Protein AF-A0A292S4P5-F1 (afdb_monomer)

Mean predicted aligned error: 8.54 Å

Solvent-accessible surface area (backbone atoms only — not comparable to full-atom values): 7909 Å² total; per-residue (Å²): 133,81,77,75,74,75,81,61,46,79,32,36,65,68,44,46,53,52,53,52,42,47,72,75,66,50,51,60,68,56,38,27,72,76,69,72,45,77,77,55,91,84,35,45,61,60,53,36,51,26,64,77,68,76,38,94,44,70,71,58,45,58,73,72,59,53,83,92,40,58,44,76,41,59,68,91,66,45,78,62,38,40,63,66,84,70,46,66,43,82,45,83,90,77,52,75,66,54,54,53,50,52,51,62,58,50,75,76,54,85,62,91,82,68,83,82,81,93,78,82,85,80,132

Nearest PDB structures (foldseek):
  6ide-assembly1_A  TM=8.083E-01  e=6.878E-02  Vibrio cholerae
  7r3g-assembly1_B  TM=7.904E-01  e=6.454E-02  Pseudomonas aeruginosa PAO1
  6cbq-assembly1_A  TM=7.327E-01  e=1.144E-01  Pseudomonas aeruginosa
  7r3i-assembly1_A  TM=7.918E-01  e=5.261E-01  Pseudomonas aeruginosa PAO1
  7r3e-assembly1_A  TM=7.606E-01  e=5.261E-01  Pseudomonas aeruginosa PAO1

Secondary structure (DSSP, 8-state):
--------EEE-HHHHHHHHHHHTT--HHHHHHHHSPPP-TT-HHHHHHHHHHT-SSHHHHHHH--TTSEEE--GGG-TTEEEETTEEEE-----HHHHHHHHHHHTT---TT----------

Structure (mmCIF, N/CA/C/O backbone):
data_AF-A0A292S4P5-F1
#
_entry.id   AF-A0A292S4P5-F1
#
loop_
_atom_site.group_PDB
_atom_site.id
_atom_site.type_symbol
_atom_site.label_atom_id
_atom_site.label_alt_id
_atom_site.label_comp_id
_atom_site.label_asym_id
_atom_site.label_entity_id
_atom_site.label_seq_id
_atom_site.pdbx_PDB_ins_code
_atom_site.Cartn_x
_atom_site.Cartn_y
_atom_site.Cartn_z
_atom_site.occupancy
_atom_site.B_iso_or_equiv
_atom_site.auth_seq_id
_atom_site.auth_comp_id
_atom_site.auth_asym_id
_atom_site.auth_atom_id
_atom_site.pdbx_PDB_model_num
ATOM 1 N N . MET A 1 1 ? -13.662 -11.979 -23.990 1.00 33.41 1 MET A N 1
ATOM 2 C CA . MET A 1 1 ? -13.962 -11.288 -22.721 1.00 33.41 1 MET A CA 1
ATOM 3 C C . MET A 1 1 ? -12.882 -11.699 -21.747 1.00 33.41 1 MET A C 1
ATOM 5 O O . MET A 1 1 ? -12.911 -12.834 -21.301 1.00 33.41 1 MET A O 1
ATOM 9 N N . LEU A 1 2 ? -11.885 -10.846 -21.521 1.00 36.47 2 LEU A N 1
ATOM 10 C CA . LEU A 1 2 ? -10.941 -11.044 -20.424 1.00 36.47 2 LEU A CA 1
ATOM 11 C C . LEU A 1 2 ? -11.691 -10.666 -19.149 1.00 36.47 2 LEU A C 1
ATOM 13 O O . LEU A 1 2 ? -12.183 -9.539 -19.042 1.00 36.47 2 LEU A O 1
ATOM 17 N N . GLU A 1 3 ? -11.866 -11.623 -18.243 1.00 36.25 3 GLU A N 1
ATOM 18 C CA . GLU A 1 3 ? -12.332 -11.327 -16.895 1.00 36.25 3 GLU A CA 1
ATOM 19 C C . GLU A 1 3 ? -11.370 -10.290 -16.312 1.00 36.25 3 GLU A C 1
ATOM 21 O O . GLU A 1 3 ? -10.169 -10.531 -16.197 1.00 36.25 3 GLU A O 1
ATOM 26 N N . LYS A 1 4 ? -11.884 -9.095 -16.001 1.00 42.81 4 LYS A N 1
ATOM 27 C CA . LYS A 1 4 ? -11.177 -8.176 -15.115 1.00 42.81 4 LYS A CA 1
ATOM 28 C C . LYS A 1 4 ? -10.962 -8.961 -13.828 1.00 42.81 4 LYS A C 1
ATOM 30 O O . LYS A 1 4 ? -11.914 -9.125 -13.073 1.00 42.81 4 LYS A O 1
ATOM 35 N N . SER A 1 5 ? -9.745 -9.458 -13.612 1.00 47.88 5 SER A N 1
ATOM 36 C CA . SER A 1 5 ? -9.268 -9.836 -12.286 1.00 47.88 5 SER A CA 1
ATOM 37 C C . SER A 1 5 ? -9.724 -8.731 -11.339 1.00 47.88 5 SER A C 1
ATOM 39 O O . SER A 1 5 ? -9.336 -7.570 -11.504 1.00 47.88 5 SER A O 1
ATOM 41 N N . GLU A 1 6 ? -10.679 -9.040 -10.464 1.00 57.72 6 GLU A N 1
ATOM 42 C CA . GLU A 1 6 ? -11.211 -8.056 -9.535 1.00 57.72 6 GLU A CA 1
ATOM 43 C C . GLU A 1 6 ? -10.045 -7.638 -8.640 1.00 57.72 6 GLU A C 1
ATOM 45 O O . GLU A 1 6 ? -9.528 -8.453 -7.877 1.00 57.72 6 GLU A O 1
ATOM 50 N N . ALA A 1 7 ? -9.560 -6.406 -8.813 1.00 65.38 7 ALA A N 1
ATOM 51 C CA . ALA A 1 7 ? -8.319 -5.957 -8.200 1.00 65.38 7 ALA A CA 1
ATOM 52 C C . ALA A 1 7 ? -8.391 -6.127 -6.675 1.00 65.38 7 ALA A C 1
ATOM 54 O O . ALA A 1 7 ? -9.148 -5.438 -5.993 1.00 65.38 7 ALA A O 1
ATOM 55 N N . LYS A 1 8 ? -7.614 -7.079 -6.155 1.00 85.38 8 LYS A N 1
ATOM 56 C CA . LYS A 1 8 ? -7.517 -7.379 -4.728 1.00 85.38 8 LYS A CA 1
ATOM 57 C C . LYS A 1 8 ? -6.571 -6.375 -4.075 1.00 85.38 8 LYS A C 1
ATOM 59 O O . LYS A 1 8 ? -5.429 -6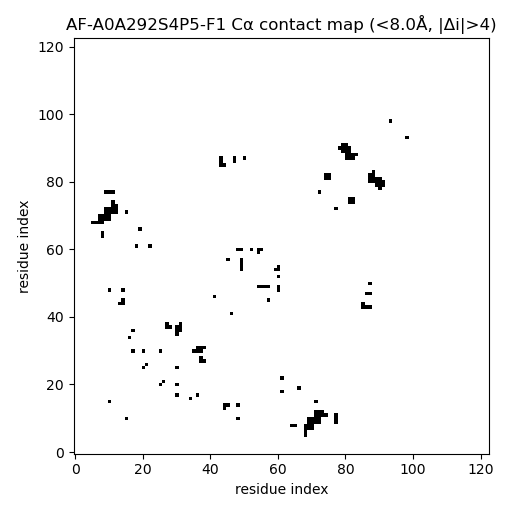.235 -4.513 1.00 85.38 8 LYS A O 1
ATOM 64 N N . MET A 1 9 ? -7.024 -5.687 -3.031 1.00 92.88 9 MET A N 1
ATOM 65 C CA . MET A 1 9 ? -6.163 -4.802 -2.244 1.00 92.88 9 MET A CA 1
ATOM 66 C C . MET A 1 9 ? -5.191 -5.647 -1.417 1.00 92.88 9 MET A C 1
ATOM 68 O O . MET A 1 9 ? -5.618 -6.533 -0.686 1.00 92.88 9 MET A O 1
ATOM 72 N N . ILE A 1 10 ? -3.891 -5.374 -1.505 1.00 94.19 10 ILE A N 1
ATOM 73 C CA . ILE A 1 10 ? -2.861 -6.046 -0.707 1.00 94.19 10 ILE A CA 1
ATOM 74 C C . ILE A 1 10 ? -2.409 -5.107 0.408 1.00 94.19 10 ILE A C 1
ATOM 76 O O . ILE A 1 10 ? -1.797 -4.065 0.155 1.00 94.19 10 ILE A O 1
ATOM 80 N N . LEU A 1 11 ? -2.718 -5.482 1.644 1.00 95.62 11 LEU A N 1
ATOM 81 C CA . LEU A 1 11 ? -2.514 -4.674 2.841 1.00 95.62 11 LEU A CA 1
ATOM 82 C C . LEU A 1 11 ? -1.639 -5.408 3.854 1.00 95.62 11 LEU A C 1
ATOM 84 O O . LEU A 1 11 ? -1.584 -6.632 3.890 1.00 95.62 11 LEU A O 1
ATOM 88 N N . THR A 1 12 ? -0.966 -4.653 4.707 1.00 95.56 12 THR A N 1
ATOM 89 C CA . THR A 1 12 ? -0.439 -5.169 5.974 1.00 95.56 12 THR A CA 1
ATOM 90 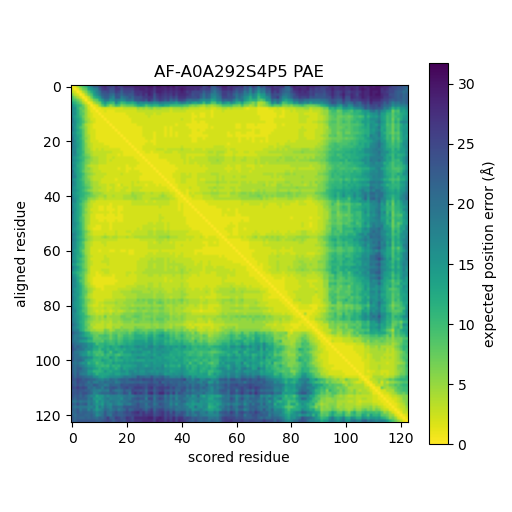C C . THR A 1 12 ? -1.560 -5.261 7.010 1.00 95.56 12 THR A C 1
ATOM 92 O O . THR A 1 12 ? -2.639 -4.697 6.820 1.00 95.56 12 THR A O 1
ATOM 95 N N . GLU A 1 13 ? -1.318 -5.967 8.113 1.00 95.31 13 GLU A N 1
ATOM 96 C CA . GLU A 1 13 ? -2.311 -6.121 9.183 1.00 95.31 13 GLU A CA 1
ATOM 97 C C . GLU A 1 13 ? -2.740 -4.767 9.770 1.00 95.31 13 GLU A C 1
ATOM 99 O O . GLU A 1 13 ? -3.931 -4.455 9.775 1.00 95.31 13 GLU A O 1
ATOM 104 N N . ASP A 1 14 ? -1.780 -3.915 10.146 1.00 94.69 14 ASP A N 1
ATOM 105 C CA . ASP A 1 14 ? -2.057 -2.559 10.638 1.00 94.69 14 ASP A CA 1
ATOM 106 C C . ASP A 1 14 ? -2.869 -1.734 9.630 1.00 94.69 14 ASP A C 1
ATOM 108 O O . ASP A 1 14 ? -3.841 -1.077 9.996 1.00 94.69 14 ASP A O 1
ATOM 112 N N . GLU A 1 15 ? -2.491 -1.766 8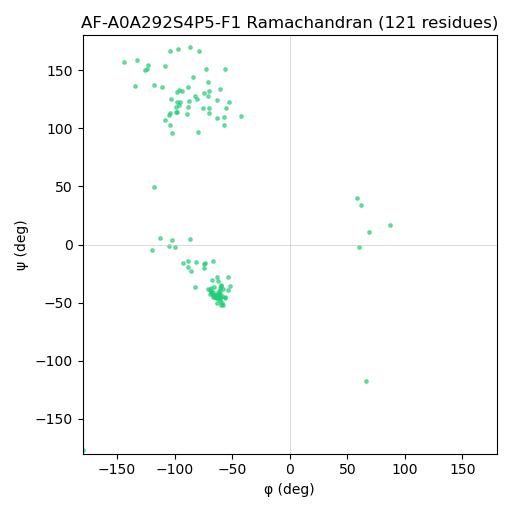.349 1.00 96.06 15 GLU A N 1
ATOM 113 C CA . GLU A 1 15 ? -3.202 -1.039 7.292 1.00 96.06 15 GLU A CA 1
ATOM 114 C C . GLU A 1 15 ? -4.646 -1.524 7.139 1.00 96.06 15 GLU A C 1
ATOM 116 O O . GLU A 1 15 ? -5.551 -0.706 6.968 1.00 96.06 15 GLU A O 1
ATOM 121 N N . PHE A 1 16 ? -4.876 -2.838 7.221 1.00 96.88 16 PHE A N 1
ATOM 122 C CA . PHE A 1 16 ? -6.216 -3.408 7.145 1.00 96.88 16 PHE A CA 1
ATOM 123 C C . PHE A 1 16 ? -7.072 -3.016 8.352 1.00 96.88 16 PHE A C 1
ATOM 125 O O . PHE A 1 16 ? -8.227 -2.626 8.167 1.00 96.88 16 PHE A O 1
ATOM 132 N N . ILE A 1 17 ? -6.517 -3.069 9.567 1.00 96.56 17 ILE A N 1
ATOM 133 C CA . ILE A 1 17 ? -7.220 -2.657 10.790 1.00 96.56 17 ILE A CA 1
ATOM 134 C C . ILE A 1 17 ? -7.602 -1.177 10.701 1.00 96.56 17 ILE A C 1
ATOM 136 O O . ILE A 1 17 ? -8.765 -0.832 10.911 1.00 96.56 17 ILE A O 1
ATOM 140 N N . ILE A 1 18 ? -6.653 -0.313 10.329 1.00 96.56 18 ILE A N 1
ATOM 141 C CA . ILE A 1 18 ? -6.877 1.131 10.186 1.00 96.56 18 ILE A CA 1
ATOM 142 C C . ILE A 1 18 ? -7.965 1.410 9.147 1.00 96.56 18 ILE A C 1
ATOM 144 O O . ILE A 1 18 ? -8.930 2.116 9.443 1.00 96.56 18 ILE A O 1
ATOM 148 N N . LEU A 1 19 ? -7.846 0.840 7.944 1.00 96.56 19 LEU A N 1
ATOM 149 C CA . LEU A 1 19 ? -8.809 1.065 6.867 1.00 96.56 19 LEU A CA 1
ATOM 150 C C . LEU A 1 19 ? -10.207 0.570 7.251 1.00 96.56 19 LEU A C 1
ATOM 152 O O . LEU A 1 19 ? -11.194 1.268 7.018 1.00 96.56 19 LEU A O 1
ATOM 156 N N . SER A 1 20 ? -10.292 -0.605 7.878 1.00 96.25 20 SER A N 1
ATOM 157 C CA . SER A 1 20 ? -11.557 -1.183 8.335 1.00 96.25 20 SER A CA 1
ATOM 158 C C . SER A 1 20 ? -12.218 -0.316 9.401 1.00 96.25 20 SER A C 1
ATOM 160 O O . SER A 1 20 ? -13.409 -0.023 9.302 1.00 96.25 20 SER A O 1
ATOM 162 N N . ALA A 1 21 ? -11.445 0.140 10.389 1.00 96.81 21 ALA A N 1
ATOM 163 C CA . ALA A 1 21 ? -11.935 0.976 11.474 1.00 96.81 21 ALA A CA 1
ATOM 164 C C . ALA A 1 21 ? -12.444 2.338 10.979 1.00 96.81 21 ALA A C 1
ATOM 166 O O . ALA A 1 21 ? -13.527 2.775 11.372 1.00 96.81 21 ALA A O 1
ATOM 167 N N . ILE A 1 22 ? -11.711 2.976 10.061 1.00 95.62 22 ILE A N 1
ATOM 168 C CA . ILE A 1 22 ? -12.141 4.240 9.455 1.00 95.62 22 ILE A CA 1
ATOM 169 C C . ILE A 1 22 ? -13.396 4.027 8.594 1.00 95.62 22 ILE A C 1
ATOM 171 O O . ILE A 1 22 ? -14.317 4.841 8.652 1.00 95.62 22 ILE A O 1
ATOM 175 N N . LYS A 1 23 ? -13.486 2.929 7.827 1.00 94.88 23 LYS A N 1
ATOM 176 C CA . LYS A 1 23 ? -14.642 2.660 6.951 1.00 94.88 23 LYS A CA 1
ATOM 177 C C . LYS A 1 23 ? -15.953 2.496 7.724 1.00 94.88 23 LYS A C 1
ATOM 179 O O . LYS A 1 23 ? -17.002 2.873 7.209 1.00 94.88 23 LYS A O 1
ATOM 184 N N . ILE A 1 24 ? -15.905 1.975 8.950 1.00 94.75 24 ILE A N 1
ATOM 185 C CA . ILE A 1 24 ? -17.081 1.879 9.835 1.00 94.75 24 ILE A CA 1
ATOM 186 C C .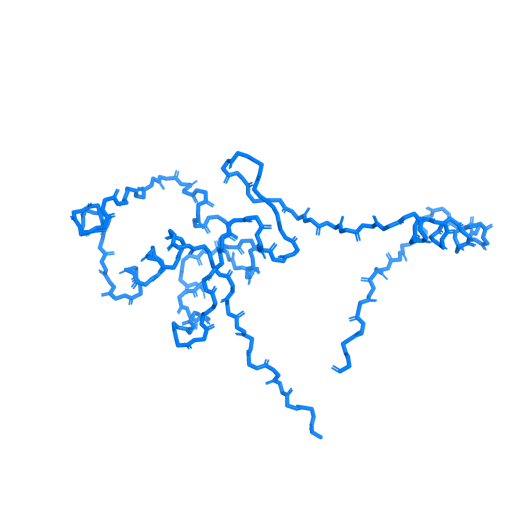 ILE A 1 24 ? -17.317 3.150 10.674 1.00 94.75 24 ILE A C 1
ATOM 188 O O . ILE A 1 24 ? -18.215 3.164 11.513 1.00 94.75 24 ILE A O 1
ATOM 192 N N . GLY A 1 25 ? -16.535 4.211 10.454 1.00 94.94 25 GLY A N 1
ATOM 193 C CA . GLY A 1 25 ? -16.741 5.528 11.056 1.00 94.94 25 GLY A CA 1
ATOM 194 C C . GLY A 1 25 ? -16.097 5.742 12.426 1.00 94.94 25 GLY A C 1
ATOM 195 O O . GLY A 1 25 ? -16.489 6.685 13.111 1.00 94.94 25 GLY A O 1
ATOM 196 N N . LEU A 1 26 ? -15.131 4.911 12.841 1.00 96.50 26 LEU A N 1
ATOM 197 C CA . LEU A 1 26 ? -14.425 5.133 14.108 1.00 96.50 26 LEU A CA 1
ATOM 198 C C . LEU A 1 26 ? -13.483 6.336 14.027 1.00 96.50 26 LEU A C 1
ATOM 200 O O . LEU A 1 26 ? -12.765 6.529 13.043 1.00 96.50 26 LEU A O 1
ATOM 204 N N . ASN A 1 27 ? -13.444 7.1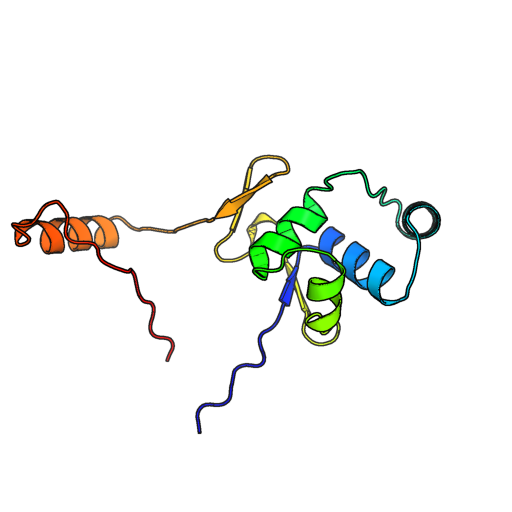16 15.105 1.00 93.94 27 ASN A N 1
ATOM 205 C CA . ASN A 1 27 ? -12.473 8.190 15.284 1.00 93.94 27 ASN A CA 1
ATOM 206 C C . ASN A 1 27 ? -11.156 7.677 15.903 1.00 93.94 27 ASN A C 1
ATOM 208 O O . ASN A 1 27 ? -11.069 6.550 16.383 1.00 93.94 27 ASN A O 1
ATOM 212 N N . ASN A 1 28 ? -10.114 8.516 15.924 1.00 93.19 28 ASN A N 1
ATOM 213 C CA . ASN A 1 28 ? -8.783 8.120 16.405 1.00 93.19 28 ASN A CA 1
ATOM 214 C C . ASN A 1 28 ? -8.777 7.610 17.859 1.00 93.19 28 ASN A C 1
ATOM 216 O O . ASN A 1 28 ? -8.078 6.649 18.170 1.00 93.19 28 ASN A O 1
ATOM 220 N N . THR A 1 29 ? -9.571 8.215 18.747 1.00 95.06 29 THR A N 1
ATOM 221 C CA . THR A 1 29 ? -9.683 7.769 20.143 1.00 95.06 29 THR A CA 1
ATOM 222 C C . THR A 1 29 ? -10.259 6.359 20.209 1.00 95.06 29 THR A C 1
ATOM 224 O O . THR A 1 29 ? -9.685 5.495 20.863 1.00 95.06 29 THR A O 1
ATOM 227 N N . GLU A 1 30 ? -11.330 6.092 19.462 1.00 96.56 30 GLU A N 1
ATOM 228 C CA . GLU A 1 30 ? -11.952 4.765 19.412 1.00 96.56 30 GLU A CA 1
ATOM 229 C C . GLU A 1 30 ? -11.030 3.713 18.784 1.00 96.56 30 GLU A C 1
ATOM 231 O O . GLU A 1 30 ? -11.020 2.561 19.218 1.00 96.56 30 GLU A O 1
ATOM 236 N N . ILE A 1 31 ? -10.244 4.093 17.771 1.00 95.31 31 ILE A N 1
ATOM 237 C CA . ILE A 1 31 ? -9.251 3.208 17.146 1.00 95.31 31 ILE A CA 1
ATOM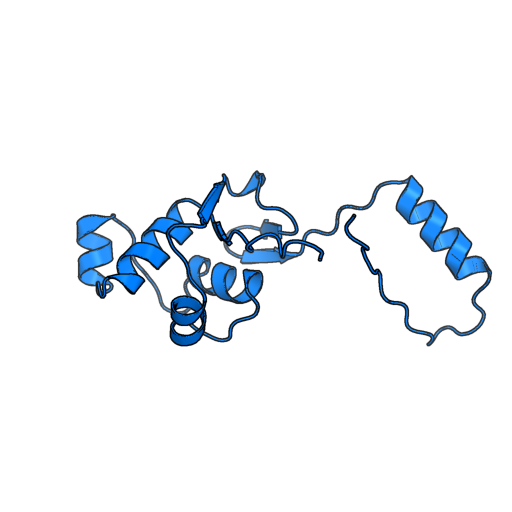 238 C C . ILE A 1 31 ? -8.158 2.848 18.157 1.00 95.31 31 ILE A C 1
ATOM 240 O O . ILE A 1 31 ? -7.817 1.672 18.302 1.00 95.31 31 ILE A O 1
ATOM 244 N N . LYS A 1 32 ? -7.658 3.837 18.905 1.00 96.00 32 LYS A N 1
ATOM 245 C CA . LYS A 1 32 ? -6.651 3.634 19.949 1.00 96.00 32 LYS A CA 1
ATOM 246 C C . LYS A 1 32 ? -7.168 2.733 21.065 1.00 96.00 32 LYS A C 1
ATOM 248 O O . LYS A 1 32 ? -6.462 1.821 21.479 1.00 96.00 32 LYS A O 1
ATOM 253 N N . GLU A 1 33 ? -8.396 2.949 21.522 1.00 95.75 33 GLU A N 1
ATOM 254 C CA . GLU A 1 33 ? -9.009 2.147 22.585 1.00 95.75 33 GLU A CA 1
ATOM 255 C C . GLU A 1 33 ? -9.294 0.704 22.152 1.00 95.75 33 GLU A C 1
ATOM 257 O O . GLU A 1 33 ? -9.041 -0.223 22.919 1.00 95.75 33 GLU A O 1
ATOM 262 N N . LYS A 1 34 ? -9.802 0.492 20.930 1.00 96.12 34 LYS A N 1
ATOM 263 C CA . LYS A 1 34 ? -10.198 -0.845 20.454 1.00 96.12 34 LYS A CA 1
ATOM 264 C C . LYS A 1 34 ? -9.039 -1.674 19.918 1.00 96.12 34 LYS A C 1
ATOM 266 O O . LYS A 1 34 ? -9.041 -2.889 20.090 1.00 96.12 34 LYS A O 1
ATOM 271 N N . PHE A 1 35 ? -8.084 -1.037 19.244 1.00 95.25 35 PHE A N 1
ATOM 272 C CA . PHE A 1 35 ? -7.030 -1.730 18.501 1.00 95.25 35 PHE A CA 1
ATOM 273 C C . PHE A 1 35 ? -5.619 -1.408 19.001 1.00 95.25 35 PHE A C 1
ATOM 275 O O . PHE A 1 35 ? -4.660 -1.984 18.500 1.00 95.25 35 PHE A O 1
ATOM 282 N N . GLY A 1 36 ? -5.457 -0.487 19.958 1.00 94.12 36 GLY A N 1
ATOM 283 C CA . GLY A 1 36 ? -4.134 -0.049 20.418 1.00 94.12 36 GLY A CA 1
ATOM 284 C C . GLY A 1 36 ? -3.357 0.758 19.373 1.00 94.12 36 GLY A C 1
ATOM 285 O O . GLY A 1 36 ? -2.165 1.001 19.549 1.00 94.12 36 GLY A O 1
ATOM 286 N N . ILE A 1 37 ? -4.015 1.171 18.285 1.00 93.81 37 ILE A N 1
ATOM 287 C CA . ILE A 1 37 ? -3.401 1.904 17.180 1.00 93.81 37 ILE A CA 1
ATOM 288 C C . ILE A 1 37 ? -3.690 3.391 17.343 1.00 93.81 37 ILE A C 1
ATOM 290 O O . ILE A 1 37 ? -4.834 3.829 17.297 1.00 93.81 37 ILE A O 1
ATOM 294 N N . GLU A 1 38 ? -2.635 4.181 17.488 1.00 94.19 38 GLU A N 1
ATOM 295 C CA . GLU A 1 38 ? -2.722 5.637 17.451 1.00 94.19 38 GLU A CA 1
ATOM 296 C C . GLU A 1 38 ? -2.416 6.130 16.036 1.00 94.19 38 GLU A C 1
ATOM 298 O O . GLU A 1 38 ? -1.348 5.832 15.493 1.00 94.19 38 GLU A O 1
ATOM 303 N N . LEU A 1 39 ? -3.359 6.861 15.437 1.00 93.00 39 LEU A N 1
ATOM 304 C CA . LEU A 1 39 ? -3.144 7.567 14.178 1.00 93.00 39 LEU A CA 1
ATOM 305 C C . LEU A 1 39 ? -2.567 8.946 14.472 1.00 93.00 39 LEU A C 1
ATOM 307 O O . LEU A 1 39 ? -3.160 9.747 15.201 1.00 93.00 39 LEU A O 1
ATOM 311 N N . ILE A 1 40 ? -1.414 9.232 13.881 1.00 92.06 40 ILE A N 1
ATOM 312 C CA . ILE A 1 40 ? -0.757 10.534 13.998 1.00 92.06 40 ILE A CA 1
ATOM 313 C C . ILE A 1 40 ? -0.937 11.352 12.720 1.00 92.06 40 ILE A C 1
ATOM 315 O O . ILE A 1 40 ? -1.337 10.854 11.667 1.00 92.06 40 ILE A O 1
ATOM 319 N N . LYS A 1 41 ? -0.628 12.648 12.794 1.00 88.94 41 LYS A N 1
ATOM 320 C CA . LYS A 1 41 ? -0.560 13.480 11.591 1.00 88.94 41 LYS A CA 1
ATOM 321 C C . LYS A 1 41 ? 0.517 12.922 10.653 1.00 88.94 41 LYS A C 1
ATOM 323 O O . LYS A 1 41 ? 1.628 12.661 11.102 1.00 88.94 41 LYS A O 1
ATOM 328 N N . ASN A 1 42 ? 0.192 12.804 9.364 1.00 87.38 42 ASN A N 1
ATOM 329 C CA . ASN A 1 42 ? 1.048 12.198 8.335 1.00 87.38 42 ASN A CA 1
ATOM 330 C C . ASN A 1 42 ? 1.422 10.738 8.644 1.00 87.38 42 ASN A C 1
ATOM 332 O O . ASN A 1 42 ? 2.561 10.334 8.423 1.00 87.38 42 ASN A O 1
ATOM 336 N N . ASP A 1 43 ? 0.470 9.962 9.169 1.00 93.25 43 ASP A N 1
ATOM 337 C CA . ASP A 1 43 ? 0.668 8.545 9.460 1.00 93.25 43 ASP A CA 1
ATOM 338 C C . ASP A 1 43 ? 1.203 7.785 8.237 1.00 93.25 43 ASP A C 1
ATOM 340 O O . ASP A 1 43 ? 0.584 7.765 7.169 1.00 93.25 43 ASP A O 1
ATOM 344 N N . SER A 1 44 ? 2.352 7.138 8.402 1.00 93.00 44 SER A N 1
ATOM 345 C CA . SER A 1 44 ? 3.038 6.436 7.319 1.00 93.00 44 SER A CA 1
ATOM 346 C C . SER A 1 44 ? 2.228 5.268 6.758 1.00 93.00 44 SER A C 1
ATOM 348 O O . SER A 1 44 ? 2.333 4.972 5.570 1.00 93.00 44 SER A O 1
ATOM 350 N N . ARG A 1 45 ? 1.364 4.639 7.566 1.00 94.62 45 ARG A N 1
ATOM 351 C CA . ARG A 1 45 ? 0.493 3.540 7.118 1.00 94.62 45 ARG A CA 1
ATOM 352 C C . ARG A 1 45 ? -0.602 4.058 6.191 1.00 94.62 45 ARG A C 1
ATOM 354 O O . ARG A 1 45 ? -0.900 3.426 5.184 1.00 94.62 45 ARG A O 1
ATOM 361 N N . LEU A 1 46 ? -1.152 5.240 6.478 1.00 95.19 46 LEU A N 1
ATOM 362 C CA . LEU A 1 46 ? -2.100 5.902 5.578 1.00 95.19 46 LEU A CA 1
ATOM 363 C C . LEU A 1 46 ? -1.407 6.394 4.303 1.00 95.19 46 LEU A C 1
ATOM 365 O O . LEU A 1 46 ? -1.917 6.163 3.211 1.00 95.19 46 LEU A O 1
ATOM 369 N N . ASN A 1 47 ? -0.217 6.989 4.416 1.00 94.00 47 ASN A N 1
ATOM 370 C CA . ASN A 1 47 ? 0.558 7.411 3.245 1.00 94.00 47 ASN A CA 1
ATOM 371 C C . ASN A 1 47 ? 0.922 6.223 2.340 1.00 94.00 47 ASN A C 1
ATOM 373 O O . ASN A 1 47 ? 0.853 6.337 1.118 1.00 94.00 47 ASN A O 1
ATOM 377 N N . ALA A 1 48 ? 1.261 5.071 2.922 1.00 94.00 48 ALA A N 1
ATOM 378 C CA . ALA A 1 48 ? 1.515 3.841 2.181 1.00 94.00 48 ALA A CA 1
ATOM 379 C C . ALA A 1 48 ? 0.272 3.379 1.402 1.00 94.00 48 ALA A C 1
ATOM 381 O O . ALA A 1 48 ? 0.391 3.012 0.235 1.00 94.00 48 ALA A O 1
ATOM 382 N N . LEU A 1 49 ? -0.922 3.448 2.002 1.00 95.00 49 LEU A N 1
ATOM 383 C CA . LEU A 1 49 ? -2.181 3.168 1.302 1.00 95.00 49 LEU A CA 1
ATOM 384 C C . LEU A 1 49 ? -2.400 4.130 0.130 1.00 95.00 49 LEU A C 1
ATOM 386 O O . LEU A 1 49 ? -2.734 3.693 -0.968 1.00 95.00 49 LEU A O 1
ATOM 390 N N . TYR A 1 50 ? -2.163 5.425 0.336 1.00 94.12 50 TYR A N 1
ATOM 391 C CA . TYR A 1 50 ? -2.297 6.427 -0.722 1.00 94.12 50 TYR A CA 1
ATOM 392 C C . TYR A 1 50 ? -1.378 6.130 -1.908 1.00 94.12 50 TYR A C 1
ATOM 394 O O . TYR A 1 50 ? -1.828 6.121 -3.052 1.00 94.12 50 TYR A O 1
ATOM 402 N N . GLN A 1 51 ? -0.120 5.778 -1.632 1.00 91.06 51 GLN A N 1
ATOM 403 C CA . GLN A 1 51 ? 0.853 5.415 -2.660 1.00 91.06 51 GLN A CA 1
ATOM 404 C C . GLN A 1 51 ? 0.499 4.115 -3.396 1.00 91.06 51 GLN A C 1
ATOM 406 O O . GLN A 1 51 ? 0.567 4.083 -4.621 1.00 91.06 51 GLN A O 1
ATOM 411 N N . LYS A 1 52 ? 0.098 3.055 -2.678 1.00 91.38 52 LYS A N 1
ATOM 412 C CA . LYS A 1 52 ? -0.255 1.748 -3.273 1.00 91.38 52 LYS A CA 1
ATOM 413 C C . LYS A 1 52 ? -1.406 1.837 -4.270 1.00 91.38 52 LYS A C 1
ATOM 415 O O . LYS A 1 52 ? -1.427 1.087 -5.242 1.00 91.38 52 LYS A O 1
ATOM 420 N N . TYR A 1 53 ? -2.369 2.718 -4.006 1.00 91.94 53 TYR A N 1
ATOM 421 C CA . TYR A 1 53 ? -3.608 2.800 -4.779 1.00 91.94 53 TYR A CA 1
ATOM 422 C C . TYR A 1 53 ? -3.745 4.091 -5.589 1.00 91.94 53 TYR A C 1
ATOM 424 O O . TYR A 1 53 ? -4.784 4.302 -6.207 1.00 91.94 53 TYR A O 1
ATOM 432 N N . GLY A 1 54 ? -2.707 4.933 -5.611 1.00 90.19 54 GLY A N 1
ATOM 433 C CA . GLY A 1 54 ? -2.672 6.156 -6.414 1.00 90.19 54 GLY A CA 1
ATOM 434 C C . GLY A 1 54 ? -3.755 7.172 -6.041 1.00 90.19 54 GLY A C 1
ATOM 435 O O . GLY A 1 54 ? -4.268 7.856 -6.922 1.00 90.19 54 GLY A O 1
ATOM 436 N N . VAL A 1 55 ? -4.122 7.250 -4.759 1.00 93.62 55 VAL A N 1
ATOM 437 C CA . VAL A 1 55 ? -5.162 8.160 -4.250 1.00 93.62 55 VAL A CA 1
ATOM 438 C C . VAL A 1 55 ? -4.555 9.297 -3.436 1.00 93.62 55 VAL A C 1
ATOM 440 O O . VAL A 1 55 ? -3.492 9.149 -2.839 1.00 93.62 55 VAL A O 1
ATOM 443 N N . SER A 1 56 ? -5.239 10.438 -3.383 1.00 92.88 56 SER A N 1
ATOM 444 C CA . SER A 1 56 ? -4.740 11.657 -2.733 1.00 92.88 56 SER A CA 1
ATOM 445 C C . SER A 1 56 ? -5.084 11.760 -1.241 1.00 92.88 56 SER A C 1
ATOM 447 O O . SER A 1 56 ? -4.506 12.574 -0.517 1.00 92.88 56 SER A O 1
ATOM 449 N N . GLY A 1 57 ? -6.015 10.934 -0.754 1.00 93.94 57 GLY A N 1
ATOM 450 C CA . GLY A 1 57 ? -6.426 10.962 0.644 1.00 93.94 5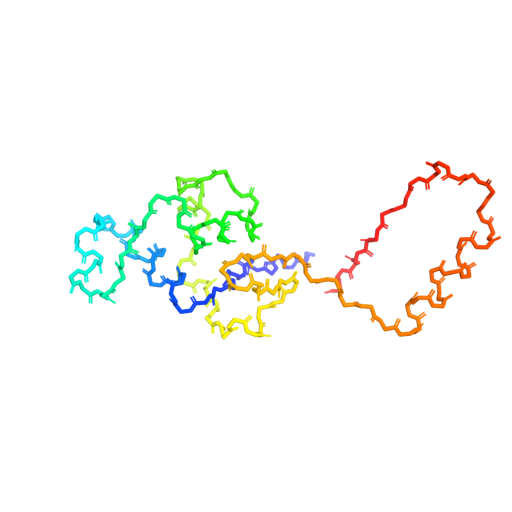7 GLY A CA 1
ATOM 451 C C . GLY A 1 57 ? -7.497 9.944 1.019 1.00 93.94 57 GLY A C 1
ATOM 452 O O . GLY A 1 57 ? -7.950 9.131 0.212 1.00 93.94 57 GLY A O 1
ATOM 453 N N . ILE A 1 58 ? -7.921 10.012 2.284 1.00 94.75 58 ILE A N 1
ATOM 454 C CA . ILE A 1 58 ? -8.788 9.002 2.902 1.00 94.75 58 ILE A CA 1
ATOM 455 C C . ILE A 1 58 ? -10.148 8.857 2.210 1.00 94.75 58 ILE A C 1
ATOM 457 O O . ILE A 1 58 ? -10.632 7.743 2.060 1.00 94.75 58 ILE A O 1
ATOM 461 N N . ASN A 1 59 ? -10.755 9.948 1.737 1.00 95.44 59 ASN A N 1
ATOM 462 C CA . ASN A 1 59 ? -12.075 9.890 1.101 1.00 95.44 59 ASN A CA 1
ATOM 463 C C . ASN A 1 59 ? -12.046 9.089 -0.208 1.00 95.44 59 ASN A C 1
ATOM 465 O O . ASN A 1 59 ? -12.910 8.243 -0.421 1.00 95.44 59 ASN A O 1
ATOM 469 N N . GLU A 1 60 ? -11.040 9.322 -1.055 1.00 95.69 60 GLU A N 1
ATOM 470 C CA . GLU A 1 60 ? -10.835 8.555 -2.291 1.00 95.69 60 GLU A CA 1
ATOM 471 C C . GLU A 1 60 ? -10.511 7.092 -1.978 1.00 95.69 60 GLU A C 1
ATOM 473 O O . GLU A 1 60 ? -11.108 6.188 -2.562 1.00 95.69 60 GLU A O 1
ATOM 478 N N . LEU A 1 61 ? -9.639 6.851 -0.992 1.00 95.50 61 LEU A N 1
ATOM 479 C CA . LEU A 1 61 ? -9.307 5.499 -0.545 1.00 95.50 61 LEU A CA 1
ATOM 480 C C . LEU A 1 61 ? -10.559 4.720 -0.111 1.00 95.50 61 LEU A C 1
ATOM 482 O O . LEU A 1 61 ? -10.738 3.567 -0.492 1.00 95.50 61 LEU A O 1
ATOM 486 N N . LEU A 1 62 ? -11.450 5.345 0.664 1.00 95.50 62 LEU A N 1
ATOM 487 C CA . LEU A 1 62 ? -12.672 4.708 1.161 1.00 95.50 62 LEU A CA 1
ATOM 488 C C . LEU A 1 62 ? -13.686 4.385 0.057 1.00 95.50 62 LEU A C 1
ATOM 490 O O . LEU A 1 62 ? -14.433 3.411 0.210 1.00 95.50 62 LEU A O 1
ATOM 494 N N . GLN A 1 63 ? -13.715 5.176 -1.022 1.00 94.31 63 GLN A N 1
ATOM 495 C CA . GLN A 1 63 ? -14.580 4.945 -2.185 1.00 94.31 63 GLN A CA 1
ATOM 496 C C . GLN A 1 63 ? -14.156 3.705 -2.974 1.00 94.31 63 GLN A C 1
ATOM 498 O O . GLN A 1 63 ? -15.019 2.952 -3.419 1.00 94.31 63 GLN A O 1
ATOM 503 N N . ILE A 1 64 ? -12.847 3.479 -3.120 1.00 92.69 64 ILE A N 1
ATOM 504 C CA . ILE A 1 64 ? -12.313 2.327 -3.862 1.00 92.69 64 ILE A CA 1
ATOM 505 C C . ILE A 1 64 ? -12.136 1.078 -2.992 1.00 92.69 64 ILE A C 1
ATOM 507 O O . ILE A 1 64 ? -12.033 -0.027 -3.519 1.00 92.69 64 ILE A O 1
ATOM 511 N N . ALA A 1 65 ? -12.089 1.235 -1.666 1.00 93.00 65 ALA A N 1
ATOM 512 C CA . ALA A 1 65 ? -11.821 0.132 -0.755 1.00 93.00 65 ALA A CA 1
ATOM 513 C C . ALA A 1 65 ? -12.987 -0.863 -0.681 1.00 93.00 65 ALA A C 1
ATOM 515 O O . ALA A 1 65 ? -14.034 -0.560 -0.100 1.00 93.00 65 ALA A O 1
ATOM 516 N N . ASP A 1 66 ? -12.767 -2.085 -1.161 1.00 93.75 66 ASP A N 1
ATOM 517 C CA . ASP A 1 66 ? -13.646 -3.233 -0.933 1.00 93.75 66 ASP A CA 1
ATOM 518 C C . ASP A 1 66 ? -13.019 -4.166 0.113 1.00 93.75 66 ASP A C 1
ATOM 520 O O . ASP A 1 66 ? -12.097 -4.929 -0.177 1.00 93.75 66 ASP A O 1
ATOM 524 N N . LEU A 1 67 ? -13.529 -4.112 1.350 1.00 92.38 67 LEU A N 1
ATOM 525 C CA . LEU A 1 67 ? -13.005 -4.916 2.461 1.00 92.38 67 LEU A CA 1
ATOM 526 C C . LEU A 1 67 ? -13.230 -6.426 2.282 1.00 92.38 67 LEU A C 1
ATOM 528 O O . LEU A 1 67 ? -12.606 -7.205 2.995 1.00 92.38 67 LEU A O 1
ATOM 532 N N . GLN A 1 68 ? -14.091 -6.856 1.350 1.00 92.00 68 GLN A N 1
ATOM 533 C CA . GLN A 1 68 ? -14.261 -8.277 1.019 1.00 92.00 68 GLN A CA 1
ATOM 534 C C . GLN A 1 68 ? -13.175 -8.784 0.057 1.00 92.00 68 GLN A C 1
ATOM 536 O O . GLN A 1 68 ? -12.988 -9.992 -0.083 1.00 92.00 68 GLN A O 1
ATOM 541 N N . LYS A 1 69 ? -12.428 -7.876 -0.584 1.00 93.94 69 LYS A N 1
ATOM 542 C CA . LYS A 1 69 ? -11.389 -8.177 -1.580 1.00 93.94 69 LYS A CA 1
ATOM 543 C C . LYS A 1 69 ? -10.013 -7.708 -1.117 1.00 93.94 69 LYS A C 1
ATOM 545 O O . LYS A 1 69 ? -9.280 -7.054 -1.857 1.00 93.94 69 LYS A O 1
ATOM 550 N N . VAL A 1 70 ? -9.651 -8.068 0.114 1.00 94.06 70 VAL A N 1
ATOM 551 C CA . VAL A 1 70 ? -8.346 -7.754 0.710 1.00 94.06 70 VAL A CA 1
ATOM 552 C C . VAL A 1 70 ? -7.507 -9.020 0.890 1.00 94.06 70 VAL A C 1
ATOM 554 O O . VAL A 1 70 ? -7.990 -10.051 1.354 1.00 94.06 70 VAL A O 1
ATOM 557 N N . GLU A 1 71 ? -6.225 -8.950 0.539 1.00 95.25 71 GLU A N 1
ATOM 558 C CA . GLU A 1 71 ? -5.193 -9.870 1.012 1.00 95.25 71 GLU A CA 1
ATOM 559 C C . GLU A 1 71 ? -4.368 -9.187 2.090 1.00 95.25 71 GLU A C 1
ATOM 561 O O . GLU A 1 71 ? -3.806 -8.120 1.847 1.00 95.25 71 GLU A O 1
ATOM 566 N N . VAL A 1 72 ? -4.260 -9.815 3.258 1.00 95.50 72 VAL A N 1
ATOM 567 C CA . VAL A 1 72 ? -3.359 -9.338 4.305 1.00 95.50 72 VAL A CA 1
ATOM 568 C C . VAL A 1 72 ? -2.050 -10.114 4.221 1.00 95.50 72 VAL A C 1
ATOM 570 O O . VAL A 1 72 ? -2.042 -11.338 4.351 1.00 95.50 72 VAL A O 1
ATOM 573 N N . LEU A 1 73 ? -0.946 -9.405 3.995 1.00 94.75 73 LEU A N 1
ATOM 574 C CA . LEU A 1 73 ? 0.397 -9.968 3.892 1.00 94.75 73 LEU A CA 1
ATOM 575 C C . LEU A 1 73 ? 1.370 -9.283 4.867 1.00 94.75 73 LEU A C 1
ATOM 577 O O . LEU A 1 73 ? 1.240 -8.089 5.143 1.00 94.75 73 LEU A O 1
ATOM 581 N N . PRO A 1 74 ? 2.403 -10.003 5.346 1.00 93.19 74 PRO A N 1
ATOM 582 C CA . PRO A 1 74 ? 3.537 -9.387 6.029 1.00 93.19 74 PRO A CA 1
ATOM 583 C C . PRO A 1 74 ? 4.214 -8.320 5.161 1.00 93.19 74 PRO A C 1
ATOM 585 O O . PRO A 1 74 ? 4.241 -8.441 3.930 1.00 93.19 74 PRO A O 1
ATOM 588 N N . LYS A 1 75 ? 4.825 -7.312 5.798 1.00 90.25 75 LYS A N 1
ATOM 589 C CA . LYS A 1 75 ? 5.505 -6.188 5.125 1.00 90.25 75 LYS A CA 1
ATOM 590 C C . LYS A 1 75 ? 6.519 -6.648 4.074 1.00 90.25 75 LYS A C 1
ATOM 592 O O . LYS A 1 75 ? 6.636 -6.037 3.017 1.00 90.25 75 LYS A O 1
ATOM 597 N N . GLU A 1 76 ? 7.210 -7.755 4.328 1.00 88.38 76 GLU A N 1
ATOM 598 C CA . GLU A 1 76 ? 8.268 -8.305 3.475 1.00 88.38 76 GLU A CA 1
ATOM 599 C C . GLU A 1 76 ? 7.725 -8.974 2.202 1.00 88.38 76 GLU A C 1
ATOM 601 O O . GLU A 1 76 ? 8.479 -9.231 1.259 1.00 88.38 76 GLU A O 1
ATOM 606 N N . LYS A 1 77 ? 6.423 -9.285 2.178 1.00 89.75 77 LYS A N 1
ATOM 607 C CA . LYS A 1 77 ? 5.749 -10.002 1.088 1.00 89.75 77 LYS A CA 1
ATOM 608 C C . LYS A 1 77 ? 4.881 -9.102 0.211 1.00 89.75 77 LYS A C 1
ATOM 610 O O . LYS A 1 77 ? 4.319 -9.598 -0.763 1.00 89.75 77 LYS A O 1
ATOM 615 N N . ILE A 1 78 ? 4.789 -7.806 0.513 1.00 87.94 78 ILE A N 1
ATOM 616 C CA . ILE A 1 78 ? 4.053 -6.854 -0.323 1.00 87.94 78 ILE A CA 1
ATOM 617 C C . ILE A 1 78 ? 4.731 -6.778 -1.707 1.00 87.94 78 ILE A C 1
ATOM 619 O O . ILE A 1 78 ? 5.939 -6.541 -1.793 1.00 87.94 78 ILE A O 1
ATOM 623 N N . PRO A 1 79 ? 4.004 -7.017 -2.813 1.00 83.62 79 PRO A N 1
ATOM 624 C CA . PRO A 1 79 ? 4.578 -6.948 -4.151 1.00 83.62 79 PRO A CA 1
ATOM 625 C C . PRO A 1 79 ? 4.836 -5.494 -4.551 1.00 83.62 79 PRO A C 1
ATOM 627 O O . PRO A 1 79 ? 4.125 -4.599 -4.114 1.00 83.62 79 PRO A O 1
ATOM 630 N N . TYR A 1 80 ? 5.844 -5.266 -5.398 1.00 84.75 80 TYR A N 1
ATOM 631 C CA . TYR A 1 80 ? 6.225 -3.949 -5.946 1.00 84.75 80 TYR A CA 1
ATOM 632 C C . TYR A 1 80 ? 6.620 -2.871 -4.929 1.00 84.75 80 TYR A C 1
ATOM 634 O O . TYR A 1 80 ? 7.041 -1.794 -5.339 1.00 84.75 80 TYR A O 1
ATOM 642 N N . TYR A 1 81 ? 6.563 -3.160 -3.630 1.00 88.88 81 TYR A N 1
ATOM 643 C CA . TYR A 1 81 ? 6.914 -2.230 -2.566 1.00 88.88 81 TYR A CA 1
ATOM 644 C C . TYR A 1 81 ? 7.829 -2.879 -1.525 1.00 88.88 81 TYR A C 1
ATOM 646 O O . TYR A 1 81 ? 7.895 -4.102 -1.393 1.00 88.88 81 TYR A O 1
ATOM 654 N N . GLN A 1 82 ? 8.543 -2.045 -0.778 1.00 89.44 82 GLN A N 1
ATOM 655 C CA . GLN A 1 82 ? 9.211 -2.413 0.468 1.00 89.44 82 GLN A CA 1
ATOM 656 C C . GLN A 1 82 ? 9.133 -1.249 1.454 1.00 89.44 82 GLN A C 1
ATOM 658 O O . GLN A 1 82 ? 8.955 -0.105 1.041 1.00 89.44 82 GLN A O 1
ATOM 663 N N . TYR A 1 83 ? 9.255 -1.544 2.746 1.00 86.75 83 TYR A N 1
ATOM 664 C CA . TYR A 1 83 ? 9.335 -0.511 3.775 1.00 86.75 83 TYR A CA 1
ATOM 665 C C . TYR A 1 83 ? 10.798 -0.269 4.149 1.00 86.75 83 TYR A C 1
ATOM 667 O O . TYR A 1 83 ? 11.478 -1.197 4.582 1.00 86.75 83 TYR A O 1
ATOM 675 N N . GLU A 1 84 ? 11.255 0.974 4.015 1.00 85.88 84 GLU A N 1
ATOM 676 C CA . GLU A 1 84 ? 12.541 1.453 4.530 1.00 85.88 84 GLU A CA 1
ATOM 677 C C . GLU A 1 84 ? 12.262 2.253 5.808 1.00 85.88 84 GLU A C 1
ATOM 679 O O . GLU A 1 84 ? 11.853 3.416 5.778 1.00 85.88 84 GLU A O 1
ATOM 684 N N . GLY A 1 85 ? 12.382 1.590 6.960 1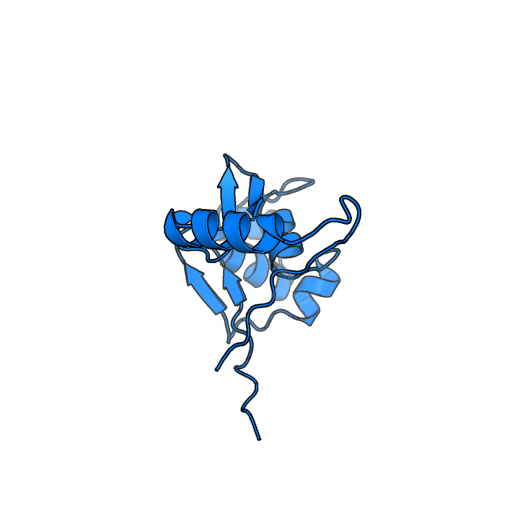.00 86.56 85 GLY A N 1
ATOM 685 C CA . GLY A 1 85 ? 11.860 2.125 8.217 1.00 86.56 85 GLY A CA 1
ATOM 686 C C . GLY A 1 85 ? 10.330 2.194 8.190 1.00 86.56 85 GLY A C 1
ATOM 687 O O . GLY A 1 85 ? 9.660 1.164 8.105 1.00 86.56 85 GLY A O 1
ATOM 688 N N . SER A 1 86 ? 9.770 3.401 8.292 1.00 84.94 86 SER A N 1
ATOM 689 C CA . SER A 1 86 ? 8.323 3.635 8.195 1.00 84.94 86 SER A CA 1
ATOM 690 C C . SER A 1 86 ? 7.842 3.965 6.784 1.00 84.94 86 SER A C 1
ATOM 692 O O . SER A 1 86 ? 6.641 3.896 6.542 1.00 84.94 86 SER A O 1
ATOM 694 N N . GLU A 1 87 ? 8.738 4.322 5.866 1.00 86.56 87 GLU A N 1
ATOM 695 C CA . GLU A 1 87 ? 8.366 4.813 4.540 1.00 86.56 87 GLU A CA 1
ATOM 696 C C . GLU A 1 87 ? 8.198 3.664 3.548 1.00 86.56 87 GLU A C 1
ATOM 698 O O . GLU A 1 87 ? 9.027 2.754 3.484 1.00 86.56 87 GLU A O 1
ATOM 703 N N . LEU A 1 88 ? 7.127 3.717 2.757 1.00 90.44 88 LEU A N 1
ATOM 704 C CA . LEU A 1 88 ? 6.923 2.806 1.638 1.00 90.44 88 LEU A CA 1
ATOM 705 C C . LEU A 1 88 ? 7.711 3.322 0.432 1.00 90.44 88 LEU A C 1
ATOM 707 O O . LEU A 1 88 ? 7.550 4.472 0.033 1.00 90.44 88 LEU A O 1
ATOM 711 N N . VAL A 1 89 ? 8.528 2.467 -0.174 1.00 87.94 89 VAL A N 1
ATOM 712 C CA . VAL A 1 89 ? 9.242 2.775 -1.417 1.00 87.94 89 VAL A CA 1
ATOM 713 C C . VAL A 1 89 ? 8.923 1.737 -2.485 1.00 87.94 89 VAL A C 1
ATOM 715 O O . VAL A 1 89 ? 8.636 0.573 -2.185 1.00 87.94 89 VAL A O 1
ATOM 718 N N . HIS A 1 90 ? 8.976 2.153 -3.749 1.00 83.69 90 HIS A N 1
ATOM 719 C CA . HIS A 1 90 ? 8.780 1.250 -4.877 1.00 83.69 90 HIS A CA 1
ATOM 720 C C . HIS A 1 90 ? 9.970 0.297 -5.013 1.00 83.69 90 HIS A C 1
ATOM 722 O O . HIS A 1 90 ? 11.132 0.698 -5.021 1.00 83.69 90 HIS A O 1
ATOM 728 N N . LYS A 1 91 ? 9.659 -0.986 -5.157 1.00 79.69 91 LYS A N 1
ATOM 729 C CA . LYS A 1 91 ? 10.611 -2.073 -5.333 1.00 79.69 91 LYS A CA 1
ATOM 730 C C . LYS A 1 91 ? 10.550 -2.587 -6.761 1.00 79.69 91 LYS A C 1
ATOM 732 O O . LYS A 1 91 ? 9.642 -3.335 -7.129 1.00 79.69 91 LYS A O 1
ATOM 737 N N . ILE A 1 92 ? 11.584 -2.272 -7.531 1.00 79.25 92 ILE A N 1
ATOM 738 C CA . ILE A 1 92 ? 11.813 -2.857 -8.852 1.00 79.25 92 ILE A CA 1
ATOM 739 C C . ILE A 1 92 ? 12.835 -3.981 -8.687 1.00 79.25 92 ILE A C 1
ATOM 741 O O . ILE A 1 92 ? 13.982 -3.749 -8.309 1.00 79.25 92 ILE A O 1
ATOM 745 N N . LYS A 1 93 ? 12.411 -5.225 -8.922 1.00 77.12 93 LYS A N 1
ATOM 746 C CA . LYS A 1 93 ? 13.321 -6.377 -8.926 1.00 77.12 93 LYS A CA 1
ATOM 747 C C . LYS A 1 93 ? 13.894 -6.540 -10.330 1.00 77.12 93 LYS A C 1
ATOM 749 O O . LYS A 1 93 ? 13.135 -6.807 -11.253 1.00 77.12 93 LYS A O 1
ATOM 754 N N . ILE A 1 94 ? 15.212 -6.426 -10.454 1.00 83.12 94 ILE A N 1
ATOM 755 C CA . ILE A 1 94 ? 15.962 -6.730 -11.677 1.00 83.12 94 ILE A CA 1
ATOM 756 C C . ILE A 1 94 ? 16.932 -7.876 -11.394 1.00 83.12 94 ILE A C 1
ATOM 758 O O . ILE A 1 94 ? 17.572 -7.918 -10.340 1.00 83.12 94 ILE A O 1
ATOM 762 N N . CYS A 1 95 ? 17.040 -8.828 -12.312 1.00 83.81 95 CYS A N 1
ATOM 763 C CA . CYS A 1 95 ? 18.071 -9.854 -12.291 1.00 83.81 95 CYS A CA 1
ATOM 764 C C . CYS A 1 95 ? 19.238 -9.467 -13.210 1.00 83.81 95 CYS A C 1
ATOM 766 O O . CYS A 1 95 ? 19.144 -8.553 -14.029 1.00 83.81 95 CYS A O 1
ATOM 768 N N . LYS A 1 96 ? 20.359 -10.194 -13.108 1.00 89.75 96 LYS A N 1
ATOM 769 C CA . LYS A 1 96 ? 21.530 -9.965 -13.972 1.00 89.75 96 LYS A CA 1
ATOM 770 C C . LYS A 1 96 ? 21.162 -9.999 -15.460 1.00 89.75 96 LYS A C 1
ATOM 772 O O . LYS A 1 96 ? 21.697 -9.213 -16.233 1.00 89.75 96 LYS A O 1
ATOM 777 N N . ASN A 1 97 ? 20.270 -10.907 -15.854 1.00 90.00 97 ASN A N 1
ATOM 778 C CA . ASN A 1 97 ? 19.863 -11.043 -17.249 1.00 90.00 97 ASN A CA 1
ATOM 779 C C . ASN A 1 97 ? 19.051 -9.833 -17.730 1.00 90.00 97 ASN A C 1
ATOM 781 O O . ASN A 1 97 ? 19.263 -9.381 -18.850 1.00 90.00 97 ASN A O 1
ATOM 785 N N . ASP A 1 98 ? 18.194 -9.270 -16.874 1.00 87.94 98 ASP A N 1
ATOM 786 C CA . ASP A 1 98 ? 17.424 -8.062 -17.194 1.00 87.94 98 ASP A CA 1
ATOM 787 C C . ASP A 1 98 ? 18.366 -6.892 -17.485 1.00 87.94 98 ASP A C 1
ATOM 789 O O . ASP A 1 98 ? 18.224 -6.225 -18.504 1.00 87.94 98 ASP A O 1
ATOM 793 N N . VAL A 1 99 ? 19.396 -6.706 -16.651 1.00 89.19 99 VAL A N 1
ATOM 794 C CA . VAL A 1 99 ? 20.417 -5.665 -16.858 1.00 89.19 99 VAL A CA 1
ATOM 795 C C . VAL A 1 99 ? 21.178 -5.879 -18.167 1.00 89.19 99 VAL A C 1
ATOM 797 O O . VAL A 1 99 ? 21.356 -4.937 -18.931 1.00 89.19 99 VAL A O 1
ATOM 800 N N . VAL A 1 100 ? 21.602 -7.114 -18.459 1.00 91.62 100 VAL A N 1
ATOM 801 C CA . VAL A 1 100 ? 22.297 -7.438 -19.719 1.00 91.62 100 VAL A CA 1
ATOM 802 C C . VAL A 1 100 ? 21.418 -7.133 -20.932 1.00 91.62 100 VAL A C 1
ATOM 804 O O . VAL A 1 100 ? 21.909 -6.591 -21.919 1.00 91.62 100 VAL A O 1
ATOM 807 N N . ASN A 1 101 ? 20.130 -7.465 -20.869 1.00 88.25 101 ASN A N 1
ATOM 808 C CA . ASN A 1 101 ? 19.198 -7.200 -21.960 1.00 88.25 101 ASN A CA 1
ATOM 809 C C . ASN A 1 101 ? 18.935 -5.704 -22.137 1.00 88.25 101 ASN A C 1
ATOM 811 O O . ASN A 1 101 ? 18.917 -5.240 -23.273 1.00 88.25 101 ASN A O 1
ATOM 815 N N . LEU A 1 102 ? 18.791 -4.952 -21.041 1.00 88.25 102 LEU A N 1
ATOM 816 C CA . LEU A 1 102 ? 18.660 -3.496 -21.090 1.00 88.25 102 LEU A CA 1
ATOM 817 C C . LEU A 1 102 ? 19.899 -2.857 -21.727 1.00 88.25 102 LEU A C 1
ATOM 819 O O . LEU A 1 102 ? 19.758 -2.055 -22.641 1.00 88.25 102 LEU A O 1
ATOM 823 N N . ILE A 1 103 ? 21.107 -3.264 -21.325 1.00 90.25 103 ILE A N 1
ATOM 824 C CA . ILE A 1 103 ? 22.352 -2.762 -21.929 1.00 90.25 103 ILE A CA 1
ATOM 825 C C . ILE A 1 103 ? 22.373 -3.043 -23.437 1.00 90.25 103 ILE A C 1
ATOM 827 O O . ILE A 1 103 ? 22.540 -2.114 -24.218 1.00 90.25 103 ILE A O 1
ATOM 831 N N . LYS A 1 104 ? 22.130 -4.291 -23.860 1.00 90.38 104 LYS A N 1
ATOM 832 C CA . LYS A 1 104 ? 22.103 -4.668 -25.288 1.00 90.38 104 LYS A CA 1
ATOM 833 C C . LYS A 1 104 ? 21.051 -3.915 -26.097 1.00 90.38 104 LYS A C 1
ATOM 835 O O . LYS A 1 104 ? 21.255 -3.638 -27.277 1.00 90.38 104 LYS A O 1
ATOM 840 N N . PHE A 1 105 ? 19.905 -3.630 -25.486 1.00 87.62 105 PHE A N 1
ATOM 841 C CA . PHE A 1 105 ? 18.861 -2.832 -26.113 1.00 87.62 105 PHE A CA 1
ATOM 842 C C . PHE A 1 105 ? 19.372 -1.412 -26.392 1.00 87.62 105 PHE A C 1
ATOM 844 O O . PHE A 1 105 ? 19.303 -0.954 -27.531 1.00 87.62 105 PHE A O 1
ATOM 851 N N . PHE A 1 106 ? 19.966 -0.763 -25.387 1.00 90.56 106 PHE A N 1
ATOM 852 C CA . PHE A 1 106 ? 20.464 0.609 -25.497 1.00 90.56 106 PHE A CA 1
ATOM 853 C C . PHE A 1 106 ? 21.764 0.756 -26.298 1.00 90.56 106 PHE A C 1
ATOM 855 O O . PHE A 1 106 ? 22.012 1.835 -26.821 1.00 90.56 106 PHE A O 1
ATOM 862 N N . GLU A 1 107 ? 22.561 -0.304 -26.477 1.00 90.06 107 GLU A N 1
ATOM 863 C CA . GLU A 1 107 ? 23.755 -0.287 -27.348 1.00 90.06 107 GLU A CA 1
ATOM 864 C C . GLU A 1 107 ? 23.450 0.183 -28.781 1.00 90.06 107 GLU A C 1
ATOM 866 O O . GLU A 1 107 ? 24.324 0.731 -29.450 1.00 90.06 107 GLU A O 1
ATOM 871 N N . ASN A 1 108 ? 22.217 -0.021 -29.250 1.00 81.94 108 ASN A N 1
ATOM 872 C CA . ASN A 1 108 ? 21.793 0.325 -30.606 1.00 81.94 108 ASN A CA 1
ATOM 873 C C . ASN A 1 108 ? 20.971 1.623 -30.676 1.00 81.94 108 ASN A C 1
ATOM 875 O O . ASN A 1 108 ? 20.489 1.982 -31.751 1.00 81.94 108 ASN A O 1
ATOM 879 N N . VAL A 1 109 ? 20.796 2.321 -29.552 1.00 86.31 109 VAL A N 1
ATOM 880 C CA . VAL A 1 109 ? 20.036 3.572 -29.472 1.00 86.31 109 VAL A CA 1
ATOM 881 C C . VAL A 1 109 ? 21.012 4.743 -29.531 1.00 86.31 109 VAL A C 1
ATOM 883 O O . VAL A 1 109 ? 21.833 4.926 -28.639 1.00 86.31 109 VAL A O 1
ATOM 886 N N . SER A 1 110 ? 20.940 5.537 -30.599 1.00 83.06 110 SER A N 1
ATOM 887 C CA . SER A 1 110 ? 21.825 6.694 -30.797 1.00 83.06 110 SER A CA 1
ATOM 888 C C . SER A 1 110 ? 21.331 7.977 -30.127 1.00 83.06 110 SER A C 1
ATOM 890 O O . SER A 1 110 ? 22.124 8.889 -29.911 1.00 83.06 110 SER A O 1
ATOM 892 N N . ASP A 1 111 ? 20.029 8.073 -29.857 1.00 89.38 111 ASP A N 1
ATOM 893 C CA . ASP A 1 111 ? 19.409 9.242 -29.237 1.00 89.38 111 ASP A CA 1
ATOM 894 C C . ASP A 1 111 ? 19.427 9.096 -27.711 1.00 89.38 111 ASP A C 1
ATOM 896 O O . ASP A 1 111 ? 18.758 8.226 -27.151 1.00 89.38 111 ASP A O 1
ATOM 900 N N . SER A 1 112 ? 20.217 9.937 -27.042 1.00 83.94 112 SER A N 1
ATOM 901 C CA . SER A 1 112 ? 20.377 9.915 -25.587 1.00 83.94 112 SER A CA 1
ATOM 902 C C . SER A 1 112 ? 19.173 10.463 -24.824 1.00 83.94 112 SER A C 1
ATOM 904 O O . SER A 1 112 ? 19.085 10.234 -23.622 1.00 83.94 112 SER A O 1
ATOM 906 N N . GLU A 1 113 ? 18.270 11.179 -25.497 1.00 89.69 113 GLU A N 1
ATOM 907 C CA . GLU A 1 113 ? 17.077 11.780 -24.888 1.00 89.69 113 GLU A CA 1
ATOM 908 C C . GLU A 1 113 ? 15.820 10.932 -25.127 1.00 89.69 113 GLU A C 1
ATOM 910 O O . GLU A 1 113 ? 14.734 11.271 -24.656 1.00 89.69 113 GLU A O 1
ATOM 915 N N . GLN A 1 114 ? 15.935 9.827 -25.870 1.00 84.56 114 GLN A N 1
ATOM 916 C CA . GLN A 1 114 ? 14.792 8.976 -26.161 1.00 84.56 114 GLN A CA 1
ATOM 917 C C . GLN A 1 114 ? 14.339 8.227 -24.900 1.00 84.56 114 GLN A C 1
ATOM 919 O O . GLN A 1 114 ? 15.063 7.399 -24.344 1.00 84.56 114 G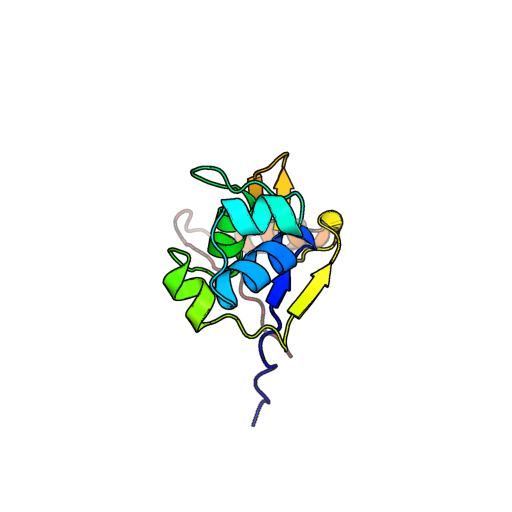LN A O 1
ATOM 924 N N . GLU A 1 115 ? 13.106 8.494 -24.474 1.00 86.94 115 GLU A N 1
ATOM 925 C CA . GLU A 1 115 ? 12.482 7.841 -23.325 1.00 86.94 115 GLU A CA 1
ATOM 926 C C . GLU A 1 115 ? 11.849 6.497 -23.712 1.00 86.94 115 GLU A C 1
ATOM 928 O O . GLU A 1 115 ? 11.282 6.330 -24.797 1.00 86.94 115 GLU A O 1
ATOM 933 N N . TYR A 1 116 ? 11.929 5.526 -22.800 1.00 82.69 116 TYR A N 1
ATOM 934 C CA . TYR A 1 116 ? 11.360 4.192 -22.976 1.00 82.69 116 TYR A CA 1
ATOM 935 C C . TYR A 1 116 ? 10.609 3.765 -21.719 1.00 82.69 116 TYR A C 1
ATOM 937 O O . TYR A 1 116 ? 11.112 3.898 -20.602 1.00 82.69 116 TYR A O 1
ATOM 945 N N . GLU A 1 117 ? 9.425 3.188 -21.906 1.00 78.94 117 GLU A N 1
ATOM 946 C CA . GLU A 1 117 ? 8.603 2.669 -20.816 1.00 78.94 117 GLU A CA 1
ATOM 947 C C . GLU A 1 117 ? 8.793 1.157 -20.653 1.00 78.94 117 GLU A C 1
ATOM 949 O O . GLU A 1 117 ? 8.694 0.382 -21.609 1.00 78.94 117 GLU A O 1
ATOM 954 N N . ILE A 1 118 ? 9.021 0.708 -19.416 1.00 73.94 118 ILE A N 1
ATOM 955 C CA . ILE A 1 118 ? 8.998 -0.720 -19.083 1.00 73.94 118 ILE A CA 1
ATOM 956 C C . ILE A 1 118 ? 7.534 -1.141 -18.930 1.00 73.94 118 ILE A C 1
ATOM 958 O O . ILE A 1 118 ? 6.928 -0.971 -17.873 1.00 73.94 118 ILE A O 1
ATOM 962 N N . MET A 1 119 ? 6.967 -1.708 -19.994 1.00 71.44 119 MET A N 1
ATOM 963 C CA . MET A 1 119 ? 5.600 -2.228 -19.998 1.00 71.44 119 MET A CA 1
ATOM 964 C C . MET A 1 119 ? 5.575 -3.724 -19.664 1.00 71.44 119 MET A C 1
ATOM 966 O O . MET A 1 119 ? 6.305 -4.521 -20.252 1.00 71.44 119 MET A O 1
ATOM 970 N N . LYS A 1 120 ? 4.692 -4.126 -18.744 1.00 56.09 120 LYS A N 1
ATOM 971 C CA . LYS A 1 120 ? 4.396 -5.534 -18.453 1.00 56.09 120 LYS A CA 1
ATOM 972 C C . LYS A 1 120 ? 3.037 -5.896 -19.049 1.00 56.09 120 LYS A C 1
ATOM 974 O O . LYS A 1 120 ? 2.013 -5.420 -18.567 1.00 56.09 120 LYS A O 1
ATOM 979 N N . LEU A 1 121 ? 3.032 -6.746 -20.073 1.00 45.78 121 LEU A N 1
ATOM 980 C CA . LEU A 1 121 ? 1.815 -7.417 -20.533 1.00 45.78 121 LEU A CA 1
ATOM 981 C C . LEU A 1 121 ? 1.470 -8.524 -19.528 1.00 45.78 121 LEU A C 1
ATOM 983 O O . LEU A 1 121 ? 2.346 -9.288 -19.121 1.00 45.78 121 LEU A O 1
ATOM 987 N N . PHE A 1 122 ? 0.218 -8.561 -19.080 1.00 44.53 122 PHE A N 1
ATOM 988 C CA . PHE A 1 122 ? -0.315 -9.669 -18.292 1.00 44.53 122 PHE A CA 1
ATOM 989 C C . PHE A 1 122 ? -1.049 -10.618 -19.243 1.00 44.53 122 PHE A C 1
ATOM 991 O O . PHE A 1 122 ? -1.828 -10.139 -20.070 1.00 44.53 122 PHE A O 1
ATOM 998 N N . ASP A 1 123 ? -0.775 -11.917 -19.121 1.00 43.72 123 ASP A N 1
ATOM 999 C CA . ASP A 1 123 ? -1.547 -12.985 -19.771 1.00 43.72 123 ASP A CA 1
ATOM 1000 C C . ASP A 1 123 ? -2.903 -13.193 -19.076 1.00 43.72 123 ASP A C 1
ATOM 1002 O O . ASP A 1 123 ? -2.949 -13.076 -17.824 1.00 43.72 123 ASP A O 1
#

Sequence (123 aa):
MLEKSEAKMILTEDEFIILSAIKIGLNNTEIKEKFGIELIKNDSRLNALYQKYGVSGINELLQIADLQKVEVLPKEKIPYYQYEGSELVHKIKICKNDVVNLIKFFENVSDSEQEYEIMKLFD

pLDDT: mean 86.85, std 13.91, range [33.41, 96.88]

Radius of gyration: 19.0 Å; Cα contacts (8 Å, |Δi|>4): 95; chains: 1; bounding box: 41×26×53 Å

Foldseek 3Di:
DPPPPLDFAEAAPVLLLVLVCVLVPDDQVRSCVPPVDHDDVVQLSQVLLCVSVVHDGSVVSSVSDDSVRYDHDDQVPDPQWHDPDSHIDGDDDDDPVNVVVVVVVCVPPPDPPDDDDDDDDDD